Protein AF-A0A258FNE7-F1 (afdb_monomer_lite)

pLDDT: mean 85.59, std 18.03, range [37.03, 98.12]

Organism: NCBI:txid74313

Radius of gyration: 23.8 Å; chains: 1; bounding box: 46×83×54 Å

InterPro domains:
  IPR025433 Domain of unknown function DUF4168 [PF13767] (141-175)

Foldseek 3Di:
DDDDDPPPPDPPPPPPPPDVVVVPCPPDHLLLLVLLLQLVVQLVVLDDPVPDDDDPSSVVSSQVSSVVSVHHPVSSVVLVVCCVPQQLSVLSSQLSPFDDDDPPQPLNVQDLLNLLLLLQLVVQLCVLDDPVPDDHDPVSVVSSCVSSVVSVDHPVNSVSLVVCCVVGSNSVSSSSSSVSVVD

Structure (mmCIF, N/CA/C/O backbone):
data_AF-A0A258FNE7-F1
#
_entry.id   AF-A0A258FNE7-F1
#
loop_
_atom_site.group_PDB
_atom_site.id
_atom_site.type_symbol
_atom_site.label_atom_id
_atom_site.label_alt_id
_atom_site.label_comp_id
_atom_site.label_asym_id
_atom_site.label_entity_id
_atom_site.label_seq_id
_atom_site.pdbx_PDB_ins_code
_atom_site.Cartn_x
_atom_site.Cartn_y
_atom_site.Cartn_z
_atom_site.occupancy
_atom_site.B_iso_or_equiv
_atom_site.auth_seq_id
_atom_site.auth_comp_id
_atom_site.auth_asym_id
_atom_site.auth_atom_id
_atom_site.pdbx_PDB_model_num
ATOM 1 N N . MET A 1 1 ? -4.984 -64.969 22.764 1.00 38.19 1 MET A N 1
ATOM 2 C CA . MET A 1 1 ? -4.263 -64.436 21.585 1.00 38.19 1 MET A CA 1
ATOM 3 C C . MET A 1 1 ? -5.036 -63.209 21.121 1.00 38.19 1 MET A C 1
ATOM 5 O O . MET A 1 1 ? -6.156 -63.364 20.675 1.00 38.19 1 MET A O 1
ATOM 9 N N . ARG A 1 2 ? -4.693 -62.005 21.595 1.00 42.22 2 ARG A N 1
ATOM 10 C CA . ARG A 1 2 ? -3.831 -61.024 20.905 1.00 42.22 2 ARG A CA 1
ATOM 11 C C . ARG A 1 2 ? -4.168 -60.878 19.415 1.00 42.22 2 ARG A C 1
ATOM 13 O O . ARG A 1 2 ? -3.684 -61.679 18.630 1.00 42.22 2 ARG A O 1
ATOM 20 N N . LEU A 1 3 ? -4.884 -59.810 19.062 1.00 38.41 3 LEU A N 1
ATOM 21 C CA . LEU A 1 3 ? -4.406 -58.863 18.053 1.00 38.41 3 LEU A CA 1
ATOM 22 C C . LEU A 1 3 ? -5.075 -57.496 18.264 1.00 38.41 3 LEU A C 1
ATOM 24 O O . LEU A 1 3 ? -6.278 -57.330 18.098 1.00 38.41 3 LEU A O 1
ATOM 28 N N . THR A 1 4 ? -4.259 -56.542 18.691 1.00 41.28 4 THR A N 1
ATOM 29 C CA . THR A 1 4 ? -4.547 -55.112 18.753 1.00 41.28 4 THR A CA 1
ATOM 30 C C . THR A 1 4 ? -4.463 -54.559 17.331 1.00 41.28 4 THR A C 1
ATOM 32 O O . THR A 1 4 ? -3.433 -54.737 16.686 1.00 41.28 4 THR A O 1
ATOM 35 N N . LEU A 1 5 ? -5.499 -53.878 16.841 1.00 42.78 5 LEU A N 1
ATOM 36 C CA . LEU A 1 5 ? -5.406 -53.027 15.651 1.00 42.78 5 LEU A CA 1
ATOM 37 C C . LEU A 1 5 ? -5.597 -51.581 16.101 1.00 42.78 5 LEU A C 1
ATOM 39 O O . LEU A 1 5 ? -6.700 -51.135 16.401 1.00 42.78 5 LEU A O 1
ATOM 43 N N . ILE A 1 6 ? -4.468 -50.883 16.207 1.00 43.88 6 ILE A N 1
ATOM 44 C CA . ILE A 1 6 ? -4.395 -49.437 16.378 1.00 43.88 6 ILE A CA 1
ATOM 45 C C . ILE A 1 6 ? -4.809 -48.840 15.033 1.00 43.88 6 ILE A C 1
ATOM 47 O O . ILE A 1 6 ? -4.044 -48.879 14.071 1.00 43.88 6 ILE A O 1
ATOM 51 N N . ALA A 1 7 ? -6.035 -48.328 14.950 1.00 41.75 7 ALA A N 1
ATOM 52 C CA . ALA A 1 7 ? -6.421 -47.441 13.866 1.00 41.75 7 ALA A CA 1
ATOM 53 C C . ALA A 1 7 ? -5.747 -46.089 14.124 1.00 41.75 7 ALA A C 1
ATOM 55 O O . ALA A 1 7 ? -6.153 -45.331 15.005 1.00 41.75 7 ALA A O 1
ATOM 56 N N . ALA A 1 8 ? -4.669 -45.829 13.388 1.00 38.44 8 ALA A N 1
ATOM 57 C CA . ALA A 1 8 ? -4.071 -44.512 13.281 1.00 38.44 8 ALA A CA 1
ATOM 58 C C . ALA A 1 8 ? -5.117 -43.566 12.676 1.00 38.44 8 ALA A C 1
ATOM 60 O O . ALA A 1 8 ? -5.394 -43.614 11.479 1.00 38.44 8 ALA A O 1
ATOM 61 N N . VAL A 1 9 ? -5.739 -42.738 13.515 1.00 43.88 9 VAL A N 1
ATOM 62 C CA . VAL A 1 9 ? -6.523 -41.599 13.042 1.00 43.88 9 VAL A CA 1
ATOM 63 C C . VAL A 1 9 ? -5.522 -40.588 12.504 1.00 43.88 9 VAL A C 1
ATOM 65 O O . VAL A 1 9 ? -4.723 -40.018 13.245 1.00 43.88 9 VAL A O 1
ATOM 68 N N . SER A 1 10 ? -5.529 -40.457 11.184 1.00 39.66 10 SER A N 1
ATOM 69 C CA . SER A 1 10 ? -4.681 -39.584 10.393 1.00 39.66 10 SER A CA 1
ATOM 70 C C . SER A 1 10 ? -4.663 -38.155 10.932 1.00 39.66 10 SER A C 1
ATOM 72 O O . SER A 1 10 ? -5.646 -37.422 10.841 1.00 39.66 10 SER A O 1
ATOM 74 N N . ALA A 1 11 ? -3.500 -37.732 11.420 1.00 40.66 11 ALA A N 1
ATOM 75 C CA . ALA A 1 11 ? -3.134 -36.329 11.533 1.00 40.66 11 ALA A CA 1
ATOM 76 C C . ALA A 1 11 ? -2.809 -35.795 10.127 1.00 40.66 11 ALA A C 1
ATOM 78 O O . ALA A 1 11 ? -1.653 -35.717 9.730 1.00 40.66 11 ALA A O 1
ATOM 79 N N . ALA A 1 12 ? -3.840 -35.507 9.334 1.00 37.03 12 ALA A N 1
ATOM 80 C CA . ALA A 1 12 ? -3.698 -34.869 8.025 1.00 37.03 12 ALA A CA 1
ATOM 81 C C . ALA A 1 12 ? -4.963 -34.071 7.683 1.00 37.03 12 ALA A C 1
ATOM 83 O O . ALA A 1 12 ? -5.634 -34.314 6.687 1.00 37.03 12 ALA A O 1
ATOM 84 N N . ALA A 1 13 ? -5.317 -33.132 8.555 1.00 39.28 13 ALA A N 1
ATOM 85 C CA . ALA A 1 13 ? -6.292 -32.088 8.258 1.00 39.28 13 ALA A CA 1
ATOM 86 C C . ALA A 1 13 ? -5.850 -30.770 8.907 1.00 39.28 13 ALA A C 1
ATOM 88 O O . ALA A 1 13 ? -6.616 -30.090 9.574 1.00 39.28 13 ALA A O 1
ATOM 89 N N . VAL A 1 14 ? -4.578 -30.420 8.720 1.00 38.06 14 VAL A N 1
ATOM 90 C CA . VAL A 1 14 ? -4.168 -29.015 8.678 1.00 38.06 14 VAL A CA 1
ATOM 91 C C . VAL A 1 14 ? -3.766 -28.761 7.233 1.00 38.06 14 VAL A C 1
ATOM 93 O O . VAL A 1 14 ? -2.599 -28.594 6.898 1.00 38.06 14 VAL A O 1
ATOM 96 N N . LEU A 1 15 ? -4.760 -28.793 6.341 1.00 39.81 15 LEU A N 1
ATOM 97 C CA . LEU A 1 15 ? -4.702 -27.891 5.204 1.00 39.81 15 LEU A CA 1
ATOM 98 C C . LEU A 1 15 ? -4.793 -26.513 5.841 1.00 39.81 15 LEU A C 1
ATOM 100 O O . LEU A 1 15 ? -5.874 -26.048 6.200 1.00 39.81 15 LEU A O 1
ATOM 104 N N . ALA A 1 16 ? -3.620 -25.928 6.081 1.00 43.22 16 ALA A N 1
ATOM 105 C CA . ALA A 1 16 ? -3.491 -24.496 6.178 1.00 43.22 16 ALA A CA 1
ATOM 106 C C . ALA A 1 16 ? -4.365 -23.927 5.062 1.00 43.22 16 ALA A C 1
ATOM 108 O O . ALA A 1 16 ? -4.172 -24.261 3.889 1.00 43.22 16 ALA A O 1
ATOM 109 N N . ALA A 1 17 ? -5.366 -23.134 5.432 1.00 42.72 17 ALA A N 1
ATOM 110 C CA . ALA A 1 17 ? -5.874 -22.149 4.509 1.00 42.72 17 ALA A CA 1
ATOM 111 C C . ALA A 1 17 ? -4.635 -21.352 4.094 1.00 42.72 17 ALA A C 1
ATOM 113 O O . ALA A 1 17 ? -4.128 -20.545 4.870 1.00 42.72 17 ALA A O 1
ATOM 114 N N . ALA A 1 18 ? -4.072 -21.669 2.925 1.00 42.00 18 ALA A N 1
ATOM 115 C CA . ALA A 1 18 ? -3.193 -20.735 2.257 1.00 42.00 18 ALA A CA 1
ATOM 116 C C . ALA A 1 18 ? -3.983 -19.421 2.248 1.00 42.00 18 ALA A C 1
ATOM 118 O O . ALA A 1 18 ? -5.157 -19.448 1.852 1.00 42.00 18 ALA A O 1
ATOM 119 N N . PRO A 1 19 ? -3.436 -18.327 2.804 1.00 45.16 19 PRO A N 1
ATOM 120 C CA . PRO A 1 19 ? -4.199 -17.099 2.933 1.00 45.16 19 PRO A CA 1
ATOM 121 C C . PRO A 1 19 ? -4.692 -16.717 1.539 1.00 45.16 19 PRO A C 1
ATOM 123 O O . PRO A 1 19 ? -3.979 -16.932 0.557 1.00 45.16 19 PRO A O 1
ATOM 126 N N . ALA A 1 20 ? -5.910 -16.184 1.437 1.00 47.09 20 ALA A N 1
ATOM 127 C CA . ALA A 1 20 ? -6.500 -15.748 0.171 1.00 47.09 20 ALA A CA 1
ATOM 128 C C . ALA A 1 20 ? -5.531 -14.873 -0.659 1.00 47.09 20 ALA A C 1
ATOM 130 O O . ALA A 1 20 ? -5.544 -14.945 -1.883 1.00 47.09 20 ALA A O 1
ATOM 131 N N . PHE A 1 21 ? -4.596 -14.179 -0.001 1.00 37.06 21 PHE A N 1
ATOM 132 C CA . PHE A 1 21 ? -3.428 -13.516 -0.589 1.00 37.06 21 PHE A CA 1
ATOM 133 C C . PHE A 1 21 ? -2.604 -14.358 -1.581 1.00 37.06 21 PHE A C 1
ATOM 135 O O . PHE A 1 21 ? -2.203 -13.845 -2.621 1.00 37.06 21 PHE A O 1
ATOM 142 N N . ALA A 1 22 ? -2.368 -15.646 -1.317 1.00 43.56 22 ALA A N 1
ATOM 143 C CA . ALA A 1 22 ? -1.560 -16.505 -2.189 1.00 43.56 22 ALA A CA 1
ATOM 144 C C . ALA A 1 22 ? -2.278 -16.863 -3.504 1.00 43.56 22 ALA A C 1
ATOM 146 O O . ALA A 1 22 ? -1.630 -17.066 -4.527 1.00 43.56 22 ALA A O 1
ATOM 147 N N . ALA A 1 23 ? -3.614 -16.920 -3.493 1.00 42.31 23 ALA A N 1
ATOM 148 C CA . ALA A 1 23 ? -4.421 -17.205 -4.681 1.00 42.31 23 ALA A CA 1
ATOM 149 C C . ALA A 1 23 ? -4.679 -15.953 -5.545 1.00 42.31 23 ALA A C 1
ATOM 151 O O . ALA A 1 23 ? -5.044 -16.083 -6.711 1.00 42.31 23 ALA A O 1
ATOM 152 N N . ILE A 1 24 ? -4.452 -14.754 -4.994 1.00 46.34 24 ILE A N 1
ATOM 153 C CA . ILE A 1 24 ? -4.582 -13.450 -5.673 1.00 46.34 24 ILE A CA 1
ATOM 154 C C . ILE A 1 24 ? -3.223 -13.001 -6.261 1.00 46.34 24 ILE A C 1
ATOM 156 O O . ILE A 1 24 ? -3.051 -11.843 -6.642 1.00 46.34 24 ILE A O 1
ATOM 160 N N . GLN A 1 25 ? -2.249 -13.915 -6.395 1.00 47.66 25 GLN A N 1
ATOM 161 C CA . GLN A 1 25 ? -1.053 -13.733 -7.231 1.00 47.66 25 GLN A CA 1
ATOM 162 C C . GLN A 1 25 ? -1.489 -13.692 -8.709 1.00 47.66 25 GLN A C 1
ATOM 164 O O . GLN A 1 25 ? -1.480 -14.660 -9.464 1.00 47.66 25 GLN A O 1
ATOM 169 N N . THR A 1 26 ? -2.012 -12.519 -9.028 1.00 58.66 26 THR A N 1
ATOM 170 C CA . THR A 1 26 ? -2.708 -12.025 -10.205 1.00 58.66 26 THR A CA 1
ATOM 171 C C . THR A 1 26 ? -1.691 -11.752 -11.289 1.00 58.66 26 THR A C 1
ATOM 173 O O . THR A 1 26 ? -0.874 -10.877 -11.066 1.00 58.66 26 THR A O 1
ATOM 176 N N . THR A 1 27 ? -1.762 -12.456 -12.425 1.00 71.56 27 THR A N 1
ATOM 177 C CA . THR A 1 27 ? -1.141 -12.182 -13.750 1.00 71.56 27 THR A CA 1
ATOM 178 C C . THR A 1 27 ? 0.376 -11.892 -13.817 1.00 71.56 27 THR A C 1
ATOM 180 O O . THR A 1 27 ? 1.048 -12.438 -14.687 1.00 71.56 27 THR A O 1
ATOM 183 N N . TYR A 1 28 ? 0.924 -11.081 -12.917 1.00 83.69 28 TYR A N 1
ATOM 184 C CA . TYR A 1 28 ? 2.320 -10.725 -12.722 1.00 83.69 28 TYR A CA 1
ATOM 185 C C . TYR A 1 28 ? 2.817 -11.180 -11.343 1.00 83.69 28 TYR A C 1
ATOM 187 O O . TYR A 1 28 ? 2.178 -10.963 -10.306 1.00 83.69 28 TYR A O 1
ATOM 195 N N . THR A 1 29 ? 3.989 -11.803 -11.350 1.00 87.94 29 THR A N 1
ATOM 196 C CA . THR A 1 29 ? 4.727 -12.210 -10.149 1.00 87.94 29 THR A CA 1
ATOM 19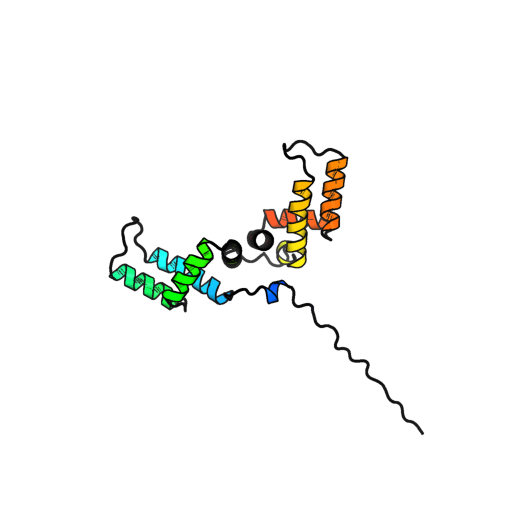7 C C . THR A 1 29 ? 5.422 -11.016 -9.493 1.00 87.94 29 THR A C 1
ATOM 199 O O . THR A 1 29 ? 5.730 -10.033 -10.167 1.00 87.94 29 THR A O 1
ATOM 202 N N . ASP A 1 30 ? 5.731 -11.111 -8.197 1.00 86.31 30 ASP A N 1
ATOM 203 C CA . ASP A 1 30 ? 6.477 -10.057 -7.490 1.00 86.31 30 ASP A CA 1
ATOM 204 C C . ASP A 1 30 ? 7.856 -9.813 -8.129 1.00 86.31 30 ASP A C 1
ATOM 206 O O . ASP A 1 30 ? 8.226 -8.667 -8.354 1.00 86.31 30 ASP A O 1
ATOM 210 N N . ALA A 1 31 ? 8.540 -10.869 -8.583 1.00 88.69 31 ALA A N 1
ATOM 211 C CA . ALA A 1 31 ? 9.802 -10.749 -9.319 1.00 88.69 31 ALA A CA 1
ATOM 212 C C . ALA A 1 31 ? 9.667 -9.944 -10.629 1.00 88.69 31 ALA A C 1
ATOM 214 O O . ALA A 1 31 ? 10.552 -9.166 -10.975 1.00 88.69 31 ALA A O 1
ATOM 215 N N . GLN A 1 32 ? 8.555 -10.092 -11.361 1.00 90.56 32 GLN A N 1
ATOM 216 C CA . GLN A 1 32 ? 8.295 -9.282 -12.560 1.00 90.56 32 GLN A CA 1
ATOM 217 C C . GLN A 1 32 ? 8.020 -7.817 -12.210 1.00 90.56 32 GLN A C 1
ATOM 219 O O . GLN A 1 32 ? 8.425 -6.925 -12.952 1.00 90.56 32 GLN A O 1
ATOM 224 N N . LEU A 1 33 ? 7.344 -7.558 -11.089 1.00 92.56 33 LEU A N 1
ATOM 225 C CA . LEU A 1 33 ? 7.079 -6.202 -10.612 1.00 92.56 33 LEU A CA 1
ATOM 226 C C . LEU A 1 33 ? 8.354 -5.516 -10.100 1.00 92.56 33 LEU A C 1
ATOM 228 O O . LEU A 1 33 ? 8.549 -4.335 -10.373 1.00 92.56 33 LEU A O 1
ATOM 232 N N . GLU A 1 34 ? 9.247 -6.250 -9.435 1.00 92.56 34 GLU A N 1
ATOM 233 C CA . GLU A 1 34 ? 10.577 -5.775 -9.033 1.00 92.56 34 GLU A CA 1
ATOM 234 C C . GLU A 1 34 ? 11.449 -5.451 -10.251 1.00 92.56 34 GLU A C 1
ATOM 236 O O . GLU A 1 34 ? 12.011 -4.357 -10.336 1.00 92.56 34 GLU A O 1
ATOM 241 N N . ALA A 1 35 ? 11.505 -6.359 -11.234 1.00 93.31 35 ALA A N 1
ATOM 242 C CA . ALA A 1 35 ? 12.204 -6.126 -12.497 1.00 93.31 35 ALA A CA 1
ATOM 243 C C . ALA A 1 35 ? 11.665 -4.876 -13.208 1.00 93.31 35 ALA A C 1
ATOM 245 O O . ALA A 1 35 ? 12.429 -4.017 -13.645 1.00 93.31 35 ALA A O 1
ATOM 246 N N . PHE A 1 36 ? 10.340 -4.721 -13.246 1.00 94.75 36 PHE A N 1
ATOM 247 C CA . PHE A 1 36 ? 9.688 -3.552 -13.823 1.00 94.75 36 PHE A CA 1
ATOM 248 C C . PHE A 1 36 ? 10.025 -2.256 -13.074 1.00 94.75 36 PHE A C 1
ATOM 250 O O . PHE A 1 36 ? 10.334 -1.243 -13.706 1.00 94.75 36 PHE A O 1
ATOM 257 N N . ALA A 1 37 ? 10.000 -2.274 -11.740 1.00 92.31 37 ALA A N 1
ATOM 258 C CA . ALA A 1 37 ? 10.361 -1.122 -10.919 1.00 92.31 37 ALA A CA 1
ATOM 259 C C . ALA A 1 37 ? 11.823 -0.704 -11.144 1.00 92.31 37 ALA A C 1
ATOM 261 O O . ALA A 1 37 ? 12.087 0.482 -11.357 1.00 92.31 37 ALA A O 1
ATOM 262 N N . SER A 1 38 ? 12.748 -1.669 -11.184 1.00 92.62 38 SER A N 1
ATOM 263 C CA . SER A 1 38 ? 14.159 -1.422 -11.504 1.00 92.62 38 SER A CA 1
ATOM 264 C C . SER A 1 38 ? 14.313 -0.824 -12.903 1.00 92.62 38 SER A C 1
ATOM 266 O O . SER A 1 38 ? 14.924 0.233 -13.062 1.00 92.62 38 SER A O 1
ATOM 268 N N . ALA A 1 39 ? 13.679 -1.435 -13.909 1.00 94.62 39 ALA A N 1
ATOM 269 C CA . ALA A 1 39 ? 13.705 -0.945 -15.282 1.00 94.62 39 ALA A CA 1
ATOM 270 C C . ALA A 1 39 ? 13.188 0.494 -15.389 1.00 94.62 39 ALA A C 1
ATOM 272 O O . ALA A 1 39 ? 13.764 1.294 -16.116 1.00 94.62 39 ALA A O 1
ATOM 273 N N . MET A 1 40 ? 12.139 0.874 -14.649 1.00 92.44 40 MET A N 1
ATOM 274 C CA . MET A 1 40 ? 11.643 2.254 -14.661 1.00 92.44 40 MET A CA 1
ATOM 275 C C . MET A 1 40 ? 12.683 3.269 -14.173 1.00 92.44 40 MET A C 1
ATOM 277 O O . MET A 1 40 ? 12.715 4.388 -14.691 1.00 92.44 40 MET A O 1
ATOM 281 N N . VAL A 1 41 ? 13.509 2.917 -13.185 1.00 92.56 41 VAL A N 1
ATOM 282 C CA . VAL A 1 41 ? 14.584 3.790 -12.693 1.00 92.56 41 VAL A CA 1
ATOM 283 C C . VAL A 1 41 ? 15.656 3.952 -13.766 1.00 92.56 41 VAL A C 1
ATOM 285 O O . VAL A 1 41 ? 15.998 5.082 -14.124 1.00 92.56 41 VAL A O 1
ATOM 288 N N 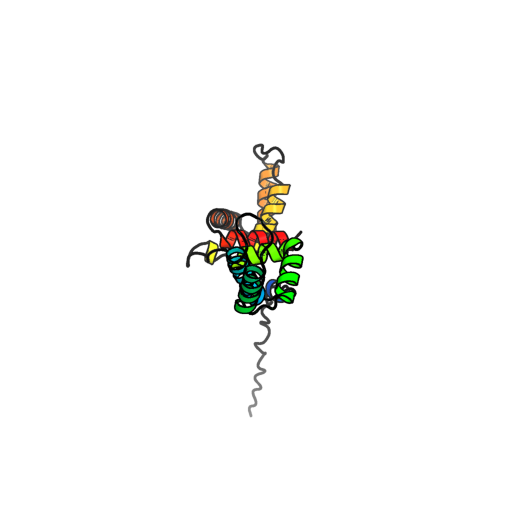. ASP A 1 42 ? 16.117 2.844 -14.339 1.00 93.44 42 ASP A N 1
ATOM 289 C CA . ASP A 1 42 ? 17.205 2.842 -15.317 1.00 93.44 42 ASP A CA 1
ATOM 290 C C . ASP A 1 42 ? 16.785 3.474 -16.654 1.00 93.44 42 ASP A C 1
ATOM 292 O O . ASP A 1 42 ? 17.516 4.278 -17.234 1.00 93.44 42 ASP A O 1
ATOM 296 N N . VAL A 1 43 ? 15.558 3.210 -17.110 1.00 92.81 43 VAL A N 1
ATOM 297 C CA . VAL A 1 43 ? 14.967 3.850 -18.295 1.00 92.81 43 VAL A CA 1
ATOM 298 C C . VAL A 1 43 ? 14.838 5.359 -18.095 1.00 92.81 43 VAL A C 1
ATOM 300 O O . VAL A 1 43 ? 15.138 6.120 -19.013 1.00 92.81 43 VAL A O 1
ATOM 303 N N . ARG A 1 44 ? 14.431 5.824 -16.904 1.00 91.06 44 ARG A N 1
ATOM 304 C CA . ARG A 1 44 ? 14.384 7.265 -16.593 1.00 91.06 44 ARG A CA 1
ATOM 305 C C . ARG A 1 44 ? 15.773 7.891 -16.552 1.00 91.06 44 ARG A C 1
ATOM 307 O O . ARG A 1 44 ? 15.910 9.035 -16.967 1.00 91.06 44 ARG A O 1
ATOM 314 N N . ALA A 1 45 ? 16.782 7.162 -16.081 1.00 91.50 45 ALA A N 1
ATOM 315 C CA . ALA A 1 45 ? 18.166 7.627 -16.091 1.00 91.50 45 ALA A CA 1
ATOM 316 C C . ALA A 1 45 ? 18.742 7.723 -17.517 1.00 91.50 45 ALA A C 1
ATOM 318 O O . ALA A 1 45 ? 19.560 8.601 -17.787 1.00 91.50 45 ALA A O 1
ATOM 319 N N . ALA A 1 46 ? 18.299 6.853 -18.431 1.00 90.56 46 ALA A N 1
ATOM 320 C CA . ALA A 1 46 ? 18.675 6.875 -19.847 1.00 90.56 46 ALA A CA 1
ATOM 321 C C . ALA A 1 46 ? 17.873 7.891 -20.688 1.00 90.56 46 ALA A C 1
ATOM 323 O O . ALA A 1 46 ? 18.303 8.274 -21.780 1.00 90.56 46 ALA A O 1
ATOM 324 N N . ALA A 1 47 ? 16.708 8.323 -20.201 1.00 89.19 47 ALA A N 1
ATOM 325 C CA . ALA A 1 47 ? 15.850 9.280 -20.882 1.00 89.19 47 ALA A CA 1
ATOM 326 C C . ALA A 1 47 ? 16.403 10.722 -20.803 1.00 89.19 47 ALA A C 1
ATOM 328 O O . ALA A 1 47 ? 17.066 11.098 -19.834 1.00 89.19 47 ALA A O 1
ATOM 329 N N . PRO A 1 48 ? 16.111 11.573 -21.801 1.00 88.25 48 PRO A N 1
ATOM 330 C CA . PRO A 1 48 ? 16.456 12.990 -21.749 1.00 88.25 48 PRO A CA 1
ATOM 331 C C . PRO A 1 48 ? 15.744 13.710 -20.591 1.00 88.25 48 PRO A C 1
ATOM 333 O O . PRO A 1 48 ? 14.532 13.602 -20.405 1.00 88.25 48 PRO A O 1
ATOM 336 N N . THR A 1 49 ? 16.498 14.499 -19.824 1.00 87.38 49 THR A N 1
ATOM 337 C CA . THR A 1 49 ? 15.994 15.213 -18.635 1.00 87.38 49 THR A CA 1
ATOM 338 C C . THR A 1 49 ? 15.273 16.522 -18.957 1.00 87.38 49 THR A C 1
ATOM 340 O O . THR A 1 49 ? 14.622 17.099 -18.092 1.00 87.38 49 THR A O 1
ATOM 343 N N . ASP A 1 50 ? 15.419 17.022 -20.183 1.00 88.50 50 ASP A N 1
ATOM 344 C CA . ASP A 1 50 ? 14.816 18.267 -20.672 1.00 88.50 50 ASP A CA 1
ATOM 345 C C . ASP A 1 50 ? 13.418 18.060 -21.287 1.00 88.50 50 ASP A C 1
ATOM 347 O O . ASP A 1 50 ? 12.807 19.010 -21.775 1.00 88.50 50 ASP A O 1
ATOM 351 N N . GLY A 1 51 ? 12.905 16.824 -21.256 1.00 82.00 51 GLY A N 1
ATOM 352 C CA . GLY A 1 51 ? 11.607 16.460 -21.824 1.00 82.00 51 GLY A CA 1
ATOM 353 C C . GLY A 1 51 ? 11.586 16.396 -23.354 1.00 82.00 51 GLY A C 1
ATOM 354 O O . GLY A 1 51 ? 10.507 16.281 -23.938 1.00 82.00 51 GLY A O 1
ATOM 355 N N . SER A 1 52 ? 12.747 16.475 -24.013 1.00 90.62 52 SER A N 1
ATOM 356 C CA . SER A 1 52 ? 12.860 16.244 -25.453 1.00 90.62 52 SER A CA 1
ATOM 357 C C . SER A 1 52 ? 12.599 14.774 -25.814 1.00 90.62 52 SER A C 1
ATOM 359 O O . SER A 1 52 ? 12.573 13.888 -24.960 1.00 90.62 52 SER A O 1
ATOM 361 N N . ALA A 1 53 ? 12.362 14.496 -27.097 1.00 89.38 53 ALA A N 1
ATOM 362 C CA . ALA A 1 53 ? 12.238 13.117 -27.560 1.00 89.38 53 ALA A CA 1
ATOM 363 C C . ALA A 1 53 ? 13.607 12.405 -27.474 1.00 89.38 53 ALA A C 1
ATOM 365 O O . ALA A 1 53 ? 14.600 12.990 -27.917 1.00 89.38 53 ALA A O 1
ATOM 366 N N . PRO A 1 54 ? 13.676 11.152 -26.980 1.00 90.38 54 PRO A N 1
ATOM 367 C CA . PRO A 1 54 ? 14.930 10.410 -26.914 1.00 90.38 54 PRO A CA 1
ATOM 368 C C . PRO A 1 54 ? 15.556 10.243 -28.302 1.00 90.38 54 PRO A C 1
ATOM 370 O O . PRO A 1 54 ? 14.881 9.823 -29.249 1.00 90.38 54 PRO A O 1
ATOM 373 N N . ASN A 1 55 ? 16.848 10.543 -28.426 1.00 92.19 55 ASN A N 1
ATOM 374 C CA . ASN A 1 55 ? 17.610 10.280 -29.647 1.00 92.19 55 ASN A CA 1
ATOM 375 C C . ASN A 1 55 ? 17.918 8.773 -29.807 1.00 92.19 55 ASN A C 1
ATOM 377 O O . ASN A 1 55 ? 17.628 7.978 -28.919 1.00 92.19 55 ASN A O 1
ATOM 381 N N . ALA A 1 56 ? 18.515 8.359 -30.929 1.00 92.88 56 ALA A N 1
ATOM 382 C CA . ALA A 1 56 ? 18.762 6.938 -31.211 1.00 92.88 56 ALA A CA 1
ATOM 383 C C . ALA A 1 56 ? 19.660 6.238 -30.169 1.00 92.88 56 ALA A C 1
ATOM 385 O O . ALA A 1 56 ? 19.423 5.080 -29.835 1.00 92.88 56 ALA A O 1
ATOM 386 N N . GLU A 1 57 ? 20.664 6.935 -29.636 1.00 92.75 57 GLU A N 1
ATOM 387 C CA . GLU A 1 57 ? 21.550 6.398 -28.597 1.00 92.75 57 GLU A CA 1
ATOM 388 C C . GLU A 1 57 ? 20.797 6.224 -27.274 1.00 92.75 57 GLU A C 1
ATOM 390 O O . GLU A 1 57 ? 20.888 5.178 -26.637 1.00 92.75 57 GLU A O 1
ATOM 395 N N . GLN A 1 58 ? 19.969 7.203 -26.907 1.00 93.06 58 GLN A N 1
ATOM 396 C CA . GLN A 1 58 ? 19.108 7.131 -25.726 1.00 93.06 58 GLN A CA 1
ATOM 397 C C . GLN A 1 58 ? 18.045 6.039 -25.862 1.00 93.06 58 GLN A C 1
ATOM 399 O O . GLN A 1 58 ? 17.814 5.300 -24.915 1.00 93.06 58 GLN A O 1
ATOM 404 N N . GLN A 1 59 ? 17.436 5.873 -27.040 1.00 90.94 59 GLN A N 1
ATOM 405 C CA . GLN A 1 59 ? 16.491 4.782 -27.300 1.00 90.94 59 GLN A CA 1
ATOM 406 C C . GLN A 1 59 ? 17.160 3.411 -27.126 1.00 90.94 59 GLN A C 1
ATOM 408 O O . GLN A 1 59 ? 16.589 2.532 -26.482 1.00 90.94 59 GLN A O 1
ATOM 413 N N . ALA A 1 60 ? 18.384 3.240 -27.637 1.00 92.88 60 ALA A N 1
ATOM 414 C CA . ALA A 1 60 ? 19.159 2.015 -27.447 1.00 92.88 60 ALA A CA 1
ATOM 415 C C . ALA A 1 60 ? 19.531 1.786 -25.971 1.00 92.88 60 ALA A C 1
ATOM 417 O O . ALA A 1 60 ? 19.451 0.657 -25.484 1.00 92.88 60 ALA A O 1
ATOM 418 N N . ALA A 1 61 ? 19.883 2.847 -25.240 1.00 92.88 61 ALA A N 1
ATOM 419 C CA . ALA A 1 61 ? 20.178 2.777 -23.812 1.00 92.88 61 ALA A CA 1
ATOM 420 C C . ALA A 1 61 ? 18.933 2.414 -22.984 1.00 92.88 61 ALA A C 1
ATOM 422 O O . ALA A 1 61 ? 19.013 1.553 -22.114 1.00 92.88 61 ALA A O 1
ATOM 423 N N . MET A 1 62 ? 17.774 3.004 -23.291 1.00 92.56 62 MET A N 1
ATOM 424 C CA . MET A 1 62 ? 16.497 2.677 -22.648 1.00 92.56 62 MET A CA 1
ATOM 425 C C . MET A 1 62 ? 16.100 1.217 -22.905 1.00 92.56 62 MET A C 1
ATOM 427 O O . MET A 1 62 ? 15.712 0.526 -21.970 1.00 92.56 62 MET A O 1
ATOM 431 N N . ALA A 1 63 ? 16.238 0.718 -24.139 1.00 91.88 63 ALA A N 1
ATOM 432 C CA . ALA A 1 63 ? 15.988 -0.693 -24.446 1.00 91.88 63 ALA A CA 1
ATOM 433 C C . ALA A 1 63 ? 16.946 -1.625 -23.680 1.00 91.88 63 ALA A C 1
ATOM 435 O O . ALA A 1 63 ? 16.501 -2.591 -23.066 1.00 91.88 63 ALA A O 1
ATOM 436 N N . SER A 1 64 ? 18.238 -1.283 -23.633 1.00 93.12 64 SER A N 1
ATOM 437 C CA . SER A 1 64 ? 19.244 -2.051 -22.884 1.00 93.12 64 SER A CA 1
ATOM 438 C C . SER A 1 64 ? 18.958 -2.071 -21.378 1.00 93.12 64 SER A C 1
ATOM 440 O O . SER A 1 64 ? 19.179 -3.087 -20.728 1.00 93.12 64 SER A O 1
ATOM 442 N N . ALA A 1 65 ? 18.451 -0.969 -20.817 1.00 94.06 65 ALA A N 1
ATOM 443 C CA . ALA A 1 65 ? 18.046 -0.886 -19.415 1.00 94.06 65 ALA A CA 1
ATOM 444 C C . ALA A 1 65 ? 16.875 -1.830 -19.098 1.00 94.06 65 ALA A C 1
ATOM 446 O O . ALA A 1 65 ? 16.897 -2.530 -18.087 1.00 94.06 65 ALA A O 1
ATOM 447 N N . VAL A 1 66 ? 15.879 -1.895 -19.988 1.00 93.81 66 VAL A N 1
ATOM 448 C CA . VAL A 1 66 ? 14.771 -2.851 -19.857 1.00 93.81 66 VAL A CA 1
ATOM 449 C C . VAL A 1 66 ? 15.291 -4.287 -19.919 1.00 93.81 66 VAL A C 1
ATOM 451 O O . VAL A 1 66 ? 15.010 -5.072 -19.016 1.00 93.81 66 VAL A O 1
ATOM 454 N N . GLU A 1 67 ? 16.114 -4.619 -20.912 1.00 93.81 67 GLU A N 1
ATOM 455 C CA . GLU A 1 67 ? 16.677 -5.968 -21.063 1.00 93.81 67 GLU A CA 1
ATOM 456 C C . GLU A 1 67 ? 17.559 -6.378 -19.872 1.00 93.81 67 GLU A C 1
ATOM 458 O O . GLU A 1 67 ? 17.502 -7.524 -19.424 1.00 93.81 67 GLU A O 1
ATOM 463 N N . ALA A 1 68 ? 18.323 -5.441 -19.301 1.00 93.56 68 ALA A N 1
ATOM 464 C CA . ALA A 1 68 ? 19.153 -5.677 -18.119 1.00 93.56 68 ALA A CA 1
ATOM 465 C C . ALA A 1 68 ? 18.336 -6.042 -16.868 1.00 93.56 68 ALA A C 1
ATOM 467 O O . ALA A 1 68 ? 18.837 -6.764 -16.006 1.00 93.56 68 ALA A O 1
ATOM 468 N N . SER A 1 69 ? 17.078 -5.597 -16.785 1.00 91.75 69 SER A N 1
ATOM 469 C CA . SER A 1 69 ? 16.152 -5.983 -15.711 1.00 91.75 69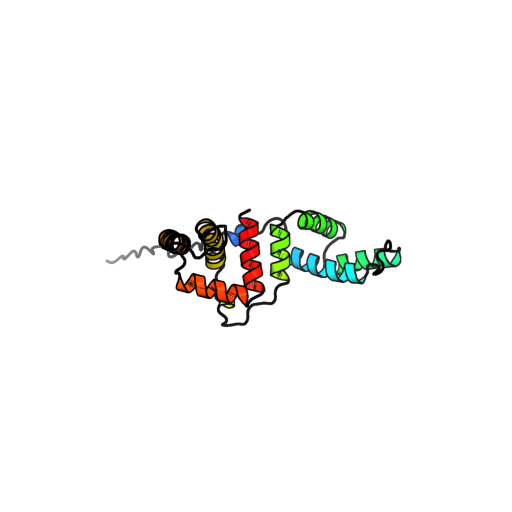 SER A CA 1
ATOM 470 C C . SER A 1 69 ? 15.572 -7.396 -15.875 1.00 91.75 69 SER A C 1
ATOM 472 O O . SER A 1 69 ? 14.901 -7.894 -14.974 1.00 91.75 69 SER A O 1
ATOM 474 N N . GLY A 1 70 ? 15.823 -8.057 -17.011 1.00 90.75 70 GLY A N 1
ATOM 475 C CA . GLY A 1 70 ? 15.257 -9.367 -17.337 1.00 90.75 70 GLY A CA 1
ATOM 476 C C . GLY A 1 70 ? 13.865 -9.312 -17.974 1.00 90.75 70 GLY A C 1
ATOM 477 O O . GLY A 1 70 ? 13.228 -10.355 -18.107 1.00 90.75 70 GLY A O 1
ATOM 478 N N . LEU A 1 71 ? 13.402 -8.125 -18.375 1.00 92.81 71 LEU A N 1
ATOM 479 C CA . LEU A 1 71 ? 12.174 -7.924 -19.143 1.00 92.81 71 LEU A CA 1
ATOM 480 C C . LEU A 1 71 ? 12.497 -7.659 -20.613 1.00 92.81 71 LEU A C 1
ATOM 482 O O . LEU A 1 71 ? 13.505 -7.040 -20.946 1.00 92.81 71 LEU A O 1
ATOM 486 N N . THR A 1 72 ? 11.608 -8.062 -21.511 1.00 91.31 72 THR A N 1
ATOM 487 C CA . THR A 1 72 ? 11.614 -7.559 -22.890 1.00 91.31 72 THR A CA 1
ATOM 488 C C . THR A 1 72 ? 10.974 -6.163 -22.965 1.00 91.31 72 THR A C 1
ATOM 490 O O . THR A 1 72 ? 10.130 -5.824 -22.126 1.00 91.31 72 THR A O 1
ATOM 493 N N . PRO A 1 73 ? 11.297 -5.341 -23.985 1.00 88.94 73 PRO A N 1
ATOM 494 C CA . PRO A 1 73 ? 10.613 -4.065 -24.216 1.00 88.94 73 PRO A CA 1
ATOM 495 C C . PRO A 1 73 ? 9.086 -4.194 -24.321 1.00 88.94 73 PRO A C 1
ATOM 497 O O . PRO A 1 73 ? 8.360 -3.337 -23.818 1.00 88.94 73 PRO A O 1
ATOM 500 N N . ASP A 1 74 ? 8.593 -5.277 -24.927 1.00 90.38 74 ASP A N 1
ATOM 501 C CA . ASP A 1 74 ? 7.157 -5.542 -25.050 1.00 90.38 74 ASP A CA 1
ATOM 502 C C . ASP A 1 74 ? 6.513 -5.843 -23.688 1.00 90.38 74 ASP A C 1
ATOM 504 O O . ASP A 1 74 ? 5.465 -5.275 -23.370 1.00 90.38 74 ASP A O 1
ATOM 508 N N . GLU A 1 75 ? 7.149 -6.669 -22.849 1.00 89.69 75 GLU A N 1
ATOM 509 C CA . GLU A 1 75 ? 6.680 -6.940 -21.482 1.00 89.69 75 GLU A CA 1
ATOM 510 C C . GLU A 1 75 ? 6.685 -5.671 -20.630 1.00 89.69 75 GLU A C 1
ATOM 512 O O . GLU A 1 75 ? 5.692 -5.369 -19.970 1.00 89.69 75 GLU A O 1
ATOM 517 N N . PHE A 1 76 ? 7.762 -4.885 -20.688 1.00 92.88 76 PHE A N 1
ATOM 518 C CA . PHE A 1 76 ? 7.849 -3.615 -19.973 1.00 92.88 76 PHE A CA 1
ATOM 519 C C . PHE A 1 76 ? 6.732 -2.649 -20.386 1.00 92.88 76 PHE A C 1
ATOM 521 O O . PHE A 1 76 ? 6.058 -2.084 -19.525 1.00 92.88 76 PHE A O 1
ATOM 528 N N . ASN A 1 77 ? 6.480 -2.489 -21.688 1.00 90.69 77 ASN A N 1
ATOM 529 C CA . ASN A 1 77 ? 5.420 -1.611 -22.191 1.00 90.69 77 ASN A CA 1
ATOM 530 C C . ASN A 1 77 ? 4.015 -2.108 -21.805 1.00 90.69 77 ASN A C 1
ATOM 532 O O . ASN A 1 77 ? 3.139 -1.303 -21.462 1.00 90.69 77 ASN A O 1
ATOM 536 N N . ALA A 1 78 ? 3.792 -3.425 -21.827 1.00 90.50 78 ALA A N 1
ATOM 537 C CA . ALA A 1 78 ? 2.537 -4.035 -21.395 1.00 90.50 78 ALA A CA 1
ATOM 538 C C . ALA A 1 78 ? 2.291 -3.831 -19.890 1.00 90.50 78 ALA A C 1
ATOM 540 O O . ALA A 1 78 ? 1.194 -3.412 -19.499 1.00 90.50 78 ALA A O 1
ATOM 541 N N . LEU A 1 79 ? 3.310 -4.049 -19.049 1.00 91.38 79 LEU A N 1
ATOM 542 C CA . LEU A 1 79 ? 3.234 -3.760 -17.615 1.00 91.38 79 LEU A CA 1
ATOM 543 C C . LEU A 1 79 ? 3.010 -2.269 -17.371 1.00 91.38 79 LEU A C 1
ATOM 545 O O . LEU A 1 79 ? 2.106 -1.928 -16.618 1.00 91.38 79 LEU A O 1
ATOM 549 N N . ALA A 1 80 ? 3.749 -1.379 -18.040 1.00 91.56 80 ALA A N 1
ATOM 550 C CA . ALA A 1 80 ? 3.591 0.068 -17.887 1.00 91.56 80 ALA A CA 1
ATOM 551 C C . ALA A 1 80 ? 2.157 0.526 -18.185 1.00 91.56 80 ALA A C 1
ATOM 553 O O . ALA A 1 80 ? 1.574 1.299 -17.423 1.00 91.56 80 ALA A O 1
ATOM 554 N N . THR A 1 81 ? 1.563 -0.003 -19.258 1.00 91.75 81 THR A N 1
ATOM 555 C CA . THR A 1 81 ? 0.166 0.271 -19.616 1.00 91.75 81 THR A CA 1
ATOM 556 C C . THR A 1 81 ? -0.783 -0.255 -18.544 1.00 91.75 81 THR A C 1
ATOM 558 O O . THR A 1 81 ? -1.636 0.491 -18.068 1.00 91.75 81 THR A O 1
ATOM 561 N N . THR A 1 82 ? -0.608 -1.506 -18.110 1.00 91.25 82 THR A N 1
ATOM 562 C CA . THR A 1 82 ? -1.496 -2.129 -17.117 1.00 91.25 82 THR A CA 1
ATOM 563 C C . THR A 1 82 ? -1.420 -1.404 -15.772 1.00 91.25 82 THR A C 1
ATOM 565 O O . THR A 1 82 ? -2.445 -1.001 -15.224 1.00 91.25 82 THR A O 1
ATOM 568 N N . VAL A 1 83 ? -0.205 -1.158 -15.276 1.00 92.56 83 VAL A N 1
ATOM 569 C CA . VAL A 1 83 ? 0.064 -0.423 -14.034 1.00 92.56 83 VAL A CA 1
ATOM 570 C C . VAL A 1 83 ? -0.546 0.973 -14.087 1.00 92.56 83 VAL A C 1
ATOM 572 O O . VAL A 1 83 ? -1.047 1.440 -13.075 1.00 92.56 83 VAL A O 1
ATOM 575 N N . SER A 1 84 ? -0.575 1.650 -15.240 1.00 91.69 84 SER A N 1
ATOM 576 C CA . SER A 1 84 ? -1.157 2.999 -15.330 1.00 91.69 84 SER A CA 1
ATOM 577 C C . SER A 1 84 ? -2.661 3.058 -15.019 1.00 91.69 84 SER A C 1
ATOM 579 O O . SER A 1 84 ? -3.159 4.109 -14.618 1.00 91.69 84 SER A O 1
ATOM 581 N N . THR A 1 85 ? -3.375 1.936 -15.149 1.00 91.62 85 THR A N 1
ATOM 582 C CA . THR A 1 85 ? -4.831 1.851 -14.951 1.00 91.62 85 THR A CA 1
ATOM 583 C C . THR A 1 85 ? -5.260 0.938 -13.803 1.00 91.62 85 THR A C 1
ATOM 585 O O . THR A 1 85 ? -6.401 1.029 -13.361 1.00 91.62 85 THR A O 1
ATOM 588 N N . ASP A 1 86 ? -4.377 0.061 -13.325 1.00 92.56 86 ASP A N 1
ATOM 589 C CA . ASP A 1 86 ? -4.663 -0.908 -12.267 1.00 92.56 86 ASP A CA 1
ATOM 590 C C . ASP A 1 86 ? -4.146 -0.404 -10.911 1.00 92.56 86 ASP A C 1
ATOM 592 O O . ASP A 1 86 ? -2.946 -0.404 -10.624 1.00 92.56 86 ASP A O 1
ATOM 596 N N . THR A 1 87 ? -5.073 0.025 -10.056 1.00 91.94 87 THR A N 1
ATOM 597 C CA . THR A 1 87 ? -4.775 0.545 -8.715 1.00 91.94 87 THR A CA 1
ATOM 598 C C . THR A 1 87 ? -4.197 -0.516 -7.779 1.00 91.94 87 THR A C 1
ATOM 600 O O . THR A 1 87 ? -3.404 -0.178 -6.897 1.00 91.94 87 THR A O 1
ATOM 603 N N . VAL A 1 88 ? -4.537 -1.795 -7.971 1.00 92.62 88 VAL A N 1
ATOM 604 C CA . VAL A 1 88 ? -3.993 -2.906 -7.182 1.00 92.62 88 VAL A CA 1
ATOM 605 C C . VAL A 1 88 ? -2.532 -3.129 -7.555 1.00 92.62 88 VAL A C 1
ATOM 607 O O . VAL A 1 88 ? -1.688 -3.216 -6.663 1.00 92.62 88 VAL A O 1
ATOM 610 N N . LEU A 1 89 ? -2.194 -3.144 -8.848 1.00 92.69 89 LEU A N 1
ATOM 611 C CA . LEU A 1 89 ? -0.796 -3.248 -9.288 1.00 92.69 89 LEU A CA 1
ATOM 612 C C . LEU A 1 89 ? 0.042 -2.042 -8.852 1.00 92.69 89 LEU A C 1
ATOM 614 O O . LEU A 1 89 ? 1.179 -2.221 -8.413 1.00 92.69 89 LEU A O 1
ATOM 618 N N . GLN A 1 90 ? -0.514 -0.828 -8.895 1.00 93.25 90 GLN A N 1
ATOM 619 C CA . GLN A 1 90 ? 0.157 0.360 -8.349 1.00 93.25 90 GLN A CA 1
ATOM 620 C C . GLN A 1 90 ? 0.457 0.205 -6.852 1.00 93.25 90 GLN A C 1
ATOM 622 O O . GLN A 1 90 ? 1.560 0.522 -6.404 1.00 93.25 90 GLN A O 1
ATOM 627 N N . ALA A 1 91 ? -0.502 -0.305 -6.073 1.00 93.94 91 ALA A N 1
ATOM 628 C CA . ALA A 1 91 ? -0.314 -0.530 -4.644 1.00 93.94 91 ALA A CA 1
ATOM 629 C C . ALA A 1 91 ? 0.703 -1.646 -4.351 1.00 93.94 91 ALA A C 1
ATOM 631 O O . ALA A 1 91 ? 1.486 -1.508 -3.412 1.00 93.94 91 ALA A O 1
ATOM 632 N N . ARG A 1 92 ? 0.748 -2.709 -5.171 1.00 93.62 92 ARG A N 1
ATOM 633 C CA . ARG A 1 92 ? 1.774 -3.765 -5.080 1.00 93.62 92 ARG A CA 1
ATOM 634 C C . ARG A 1 92 ? 3.175 -3.214 -5.340 1.00 93.62 92 ARG A C 1
ATOM 636 O O . ARG A 1 92 ? 4.075 -3.479 -4.553 1.00 93.62 92 ARG A O 1
ATOM 643 N N . LEU A 1 93 ? 3.357 -2.394 -6.376 1.00 93.50 93 LEU A N 1
ATOM 644 C CA . LEU A 1 93 ? 4.647 -1.743 -6.642 1.00 93.50 93 LEU A CA 1
ATOM 645 C C . LEU A 1 93 ? 5.079 -0.833 -5.487 1.00 93.50 93 LEU A C 1
ATOM 647 O O . LEU A 1 93 ? 6.231 -0.869 -5.069 1.00 93.50 93 LEU A O 1
ATOM 651 N N . ALA A 1 94 ? 4.148 -0.061 -4.923 1.00 93.50 94 ALA A N 1
ATOM 652 C CA . ALA A 1 94 ? 4.432 0.782 -3.763 1.00 93.50 94 ALA A CA 1
ATOM 653 C C . ALA A 1 94 ? 4.753 -0.018 -2.488 1.00 93.50 94 ALA A C 1
ATOM 655 O O . ALA A 1 94 ? 5.367 0.530 -1.575 1.00 93.50 94 ALA A O 1
ATOM 656 N N . LEU A 1 95 ? 4.302 -1.273 -2.393 1.00 94.56 95 LEU A N 1
ATOM 657 C CA . LEU A 1 95 ? 4.655 -2.184 -1.308 1.00 94.56 95 LEU A CA 1
ATOM 658 C C . LEU A 1 95 ? 6.074 -2.728 -1.475 1.00 94.56 95 LEU A C 1
ATOM 660 O O . LEU A 1 95 ? 6.828 -2.693 -0.511 1.00 94.56 95 LEU A O 1
ATOM 664 N N . LEU A 1 96 ? 6.441 -3.153 -2.686 1.00 92.56 96 LEU A N 1
ATOM 665 C CA . LEU A 1 96 ? 7.785 -3.651 -3.005 1.00 92.56 96 LEU A CA 1
ATOM 666 C C . LEU A 1 96 ? 8.873 -2.581 -2.817 1.00 92.56 96 LEU A C 1
ATOM 668 O O . LEU A 1 96 ? 9.991 -2.896 -2.429 1.00 92.56 96 LEU A O 1
ATOM 672 N N . ASP A 1 97 ? 8.542 -1.313 -3.068 1.00 92.38 97 ASP A N 1
ATOM 673 C CA . ASP A 1 97 ? 9.452 -0.177 -2.861 1.00 92.38 97 ASP A CA 1
ATOM 674 C C . ASP A 1 97 ? 9.536 0.274 -1.388 1.00 92.38 97 ASP A C 1
ATOM 676 O O . ASP A 1 97 ? 10.429 1.029 -0.998 1.00 92.38 97 ASP A O 1
ATOM 680 N N . ALA A 1 98 ? 8.596 -0.151 -0.536 1.00 94.50 98 ALA A N 1
ATOM 681 C CA . ALA A 1 98 ? 8.570 0.293 0.849 1.00 94.50 98 ALA A CA 1
ATOM 682 C C . ALA A 1 98 ? 9.665 -0.406 1.680 1.00 94.50 98 ALA A C 1
ATOM 684 O O . ALA A 1 98 ? 9.816 -1.623 1.601 1.00 94.50 98 ALA A O 1
ATOM 685 N N . PRO A 1 99 ? 10.400 0.329 2.536 1.00 94.94 99 PRO A N 1
ATOM 686 C CA . PRO A 1 99 ? 11.441 -0.264 3.366 1.00 94.94 99 PRO A CA 1
ATOM 687 C C . PRO A 1 99 ? 10.846 -1.255 4.366 1.00 94.94 99 PRO A C 1
ATOM 689 O O . PRO A 1 99 ? 9.870 -0.932 5.043 1.00 94.94 99 PRO A O 1
ATOM 692 N N . GLU A 1 100 ? 11.485 -2.416 4.496 1.00 93.38 100 GLU A N 1
ATOM 693 C CA . GLU A 1 100 ? 11.080 -3.472 5.425 1.00 93.38 100 GLU A CA 1
ATOM 694 C C . GLU A 1 100 ? 10.897 -2.954 6.866 1.00 93.38 100 GLU A C 1
ATOM 696 O O . GLU A 1 100 ? 11.701 -2.136 7.341 1.00 93.38 100 GLU A O 1
ATOM 701 N N . PRO A 1 101 ? 9.882 -3.446 7.602 1.00 95.62 101 PRO A N 1
ATOM 702 C CA . PRO A 1 101 ? 9.672 -3.068 8.989 1.00 95.62 101 PRO A CA 1
ATOM 703 C C . PRO A 1 101 ? 10.871 -3.426 9.866 1.00 95.62 101 PRO A C 1
ATOM 705 O O . PRO A 1 101 ? 11.495 -4.480 9.727 1.00 95.62 101 PRO A O 1
ATOM 708 N N . VAL A 1 102 ? 11.147 -2.586 10.864 1.00 94.75 102 VAL A N 1
ATOM 709 C CA . VAL A 1 102 ? 12.200 -2.870 11.848 1.00 94.75 102 VAL A CA 1
ATOM 710 C C . VAL A 1 102 ? 11.861 -4.169 12.600 1.00 94.75 102 VAL A C 1
ATOM 712 O O . VAL A 1 102 ? 10.760 -4.263 13.157 1.00 94.75 102 VAL A O 1
ATOM 715 N N . PRO A 1 103 ? 12.774 -5.157 12.683 1.00 95.31 103 PRO A N 1
ATOM 716 C CA . PRO A 1 103 ? 12.520 -6.396 13.412 1.00 95.31 103 PRO A CA 1
ATOM 717 C C . PRO A 1 103 ? 12.107 -6.143 14.866 1.00 95.31 103 PRO A C 1
ATOM 719 O O . PRO A 1 103 ? 12.734 -5.361 15.578 1.00 95.31 103 PRO A O 1
ATOM 722 N N . GLY A 1 104 ? 11.038 -6.809 15.309 1.00 93.94 104 GLY A N 1
ATOM 723 C CA . GLY A 1 104 ? 10.478 -6.635 16.654 1.00 93.94 104 GLY A CA 1
ATOM 724 C C . GLY A 1 104 ? 9.608 -5.386 16.841 1.00 93.94 104 GLY A C 1
ATOM 725 O O . GLY A 1 104 ? 9.056 -5.199 17.924 1.00 93.94 104 GLY A O 1
ATOM 726 N N . SER A 1 105 ? 9.444 -4.545 15.815 1.00 96.62 105 SER A N 1
ATOM 727 C CA . SER A 1 105 ? 8.424 -3.491 15.823 1.00 96.62 105 SER A CA 1
ATOM 728 C C . SER A 1 105 ? 7.012 -4.081 15.768 1.00 96.62 105 SER A C 1
ATOM 730 O O . SER A 1 105 ? 6.807 -5.209 15.315 1.00 96.62 105 SER A O 1
ATOM 732 N N . VAL A 1 106 ? 6.012 -3.287 16.169 1.00 96.38 106 VAL A N 1
ATOM 733 C CA . VAL A 1 106 ? 4.598 -3.656 15.991 1.00 96.38 106 VAL A CA 1
ATOM 734 C C . VAL A 1 106 ? 4.311 -3.951 14.520 1.00 96.38 106 VAL A C 1
ATOM 736 O O . VAL A 1 106 ? 3.681 -4.963 14.233 1.00 96.38 106 VAL A O 1
ATOM 739 N N . ALA A 1 107 ? 4.829 -3.124 13.603 1.00 96.12 107 ALA A N 1
ATOM 740 C CA . ALA A 1 107 ? 4.638 -3.272 12.162 1.00 96.12 107 ALA A CA 1
ATOM 741 C C . ALA A 1 107 ? 5.150 -4.615 11.619 1.00 96.12 107 ALA A C 1
ATOM 743 O O . ALA A 1 107 ? 4.446 -5.256 10.840 1.00 96.12 107 ALA A O 1
ATOM 744 N N . ALA A 1 108 ? 6.313 -5.080 12.090 1.00 95.94 108 ALA A N 1
ATOM 745 C CA . ALA A 1 108 ? 6.861 -6.390 11.732 1.00 95.94 108 ALA A CA 1
ATOM 746 C C . ALA A 1 108 ? 5.987 -7.564 12.212 1.00 95.94 108 ALA A C 1
ATOM 748 O O . ALA A 1 108 ? 6.041 -8.649 11.639 1.00 95.94 108 ALA A O 1
ATOM 749 N N . GLY A 1 109 ? 5.195 -7.362 13.270 1.00 96.00 109 GLY A N 1
ATOM 750 C CA . GLY A 1 109 ? 4.301 -8.372 13.834 1.00 96.00 109 GLY A CA 1
ATOM 751 C C . GLY A 1 109 ? 2.868 -8.345 13.294 1.00 96.00 109 GLY A C 1
ATOM 752 O O . GLY A 1 109 ? 2.089 -9.215 13.673 1.00 96.00 109 GLY A O 1
ATOM 753 N N . VAL A 1 110 ? 2.488 -7.366 12.460 1.00 97.50 110 VAL A N 1
ATOM 754 C CA . VAL A 1 110 ? 1.121 -7.289 11.915 1.00 97.50 110 VAL A CA 1
ATOM 755 C C . VAL A 1 110 ? 0.934 -8.324 10.807 1.00 97.50 110 VAL A C 1
ATOM 757 O O . VAL A 1 110 ? 1.631 -8.311 9.789 1.00 97.50 110 VAL A O 1
ATOM 760 N N . THR A 1 111 ? -0.047 -9.201 10.973 1.00 96.56 111 THR A N 1
ATOM 761 C CA . THR A 1 111 ? -0.405 -10.230 9.986 1.00 96.56 111 THR A CA 1
ATOM 762 C C . THR A 1 111 ? -1.248 -9.664 8.840 1.00 96.56 111 THR A C 1
ATOM 764 O O . THR A 1 111 ? -1.864 -8.612 8.979 1.00 96.56 111 THR A O 1
ATOM 767 N N . ASP A 1 112 ? -1.313 -10.360 7.701 1.00 93.50 112 ASP A N 1
ATOM 768 C CA . ASP A 1 112 ? -2.167 -9.933 6.575 1.00 93.50 112 ASP A CA 1
ATOM 769 C C . ASP A 1 112 ? -3.648 -9.880 6.966 1.00 93.50 112 ASP A C 1
ATOM 771 O O . ASP A 1 112 ? -4.352 -8.938 6.613 1.00 93.50 112 ASP A O 1
ATOM 775 N N . ALA A 1 113 ? -4.097 -10.838 7.783 1.00 95.00 113 ALA A N 1
ATOM 776 C CA . ALA A 1 113 ? -5.446 -10.830 8.335 1.00 95.00 113 ALA A CA 1
ATOM 777 C C . ALA A 1 113 ? -5.704 -9.567 9.171 1.00 95.00 113 ALA A C 1
ATOM 779 O O . ALA A 1 113 ? -6.740 -8.930 9.023 1.00 95.00 113 ALA A O 1
ATOM 780 N N . GLU A 1 114 ? -4.759 -9.154 10.019 1.00 97.12 114 GLU A N 1
ATOM 781 C CA . GLU A 1 114 ? -4.900 -7.916 10.792 1.00 97.12 114 GLU A CA 1
ATOM 782 C C . GLU A 1 114 ? -4.888 -6.666 9.904 1.00 97.12 114 GLU A C 1
ATOM 784 O O . GLU A 1 114 ? -5.604 -5.716 10.209 1.00 97.12 114 GLU A O 1
ATOM 789 N N . VAL A 1 115 ? -4.137 -6.659 8.796 1.00 97.06 115 VAL A N 1
ATOM 790 C CA . VAL A 1 115 ? -4.188 -5.570 7.804 1.00 97.06 115 VAL A CA 1
ATOM 791 C C . VAL A 1 115 ? -5.579 -5.474 7.178 1.00 97.06 115 VAL A C 1
ATOM 793 O O . VAL A 1 115 ? -6.144 -4.380 7.130 1.00 97.06 115 VAL A O 1
ATOM 796 N N . GLU A 1 116 ? -6.161 -6.594 6.740 1.00 94.88 116 GLU A N 1
ATOM 797 C CA . GLU A 1 116 ? -7.516 -6.632 6.172 1.00 94.88 116 GLU A CA 1
ATOM 798 C C . GLU A 1 116 ? -8.573 -6.171 7.182 1.00 94.88 116 GLU A C 1
ATOM 800 O O . GLU A 1 116 ? -9.428 -5.340 6.862 1.00 94.88 116 GLU A O 1
ATOM 805 N N . GLN A 1 117 ? -8.500 -6.685 8.413 1.00 95.81 117 GLN A N 1
ATOM 806 C CA . GLN A 1 117 ? -9.416 -6.330 9.494 1.00 95.81 117 GLN A CA 1
ATOM 807 C C . GLN A 1 117 ? -9.289 -4.852 9.863 1.00 95.81 117 GLN A C 1
ATOM 809 O O . GLN A 1 117 ? -10.301 -4.171 10.011 1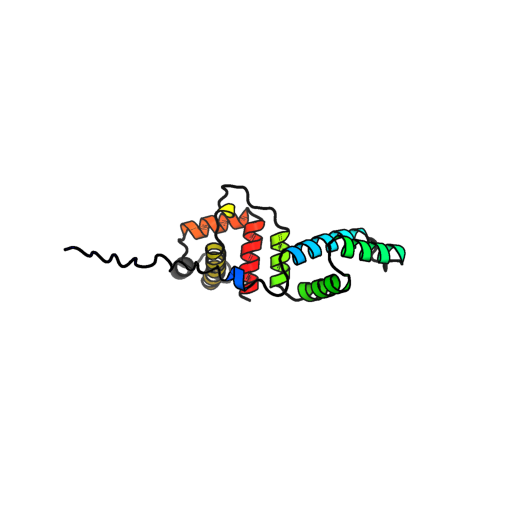.00 95.81 117 GLN A O 1
ATOM 814 N N . PHE A 1 118 ? -8.063 -4.334 9.967 1.00 97.00 118 PHE A N 1
ATOM 815 C CA . PHE A 1 118 ? -7.800 -2.931 10.271 1.00 97.00 118 PHE A CA 1
ATOM 816 C C . PHE A 1 118 ? -8.330 -2.012 9.169 1.00 97.00 118 PHE A C 1
ATOM 818 O O . PHE A 1 118 ? -9.038 -1.045 9.443 1.00 97.00 118 PHE A O 1
ATOM 825 N N . SER A 1 119 ? -8.033 -2.340 7.915 1.00 94.69 119 SER A N 1
ATOM 826 C CA . SER A 1 119 ? -8.500 -1.605 6.741 1.00 94.69 119 SER A CA 1
ATOM 827 C C . SER A 1 119 ? -10.039 -1.599 6.654 1.00 94.69 119 SER A C 1
ATOM 829 O O . SER A 1 119 ? -10.648 -0.544 6.473 1.00 94.69 119 SER A O 1
ATOM 831 N N . SER A 1 120 ? -10.697 -2.737 6.906 1.00 93.31 120 SER A N 1
ATOM 832 C CA . SER A 1 120 ? -12.164 -2.827 6.998 1.00 93.31 120 SER A CA 1
ATOM 833 C C . SER A 1 120 ? -12.733 -1.996 8.158 1.00 93.31 120 SER A C 1
ATOM 835 O O . SER A 1 120 ? -13.685 -1.229 7.979 1.00 93.31 120 SER A O 1
ATOM 837 N N . ALA A 1 121 ? -12.118 -2.083 9.343 1.00 95.44 121 ALA A N 1
ATOM 838 C CA . ALA A 1 121 ? -12.500 -1.283 10.502 1.00 95.44 121 ALA A CA 1
ATOM 839 C C . ALA A 1 121 ? -12.401 0.217 10.208 1.00 95.44 121 ALA A C 1
ATOM 841 O O . ALA A 1 121 ? -13.330 0.946 10.529 1.00 95.44 121 ALA A O 1
ATOM 842 N N . MET A 1 122 ? -11.340 0.685 9.544 1.00 93.75 122 MET A N 1
ATOM 843 C CA . MET A 1 122 ? -11.167 2.097 9.181 1.00 93.75 122 MET A CA 1
ATOM 844 C C . MET A 1 122 ? -12.313 2.625 8.307 1.00 93.75 122 MET A C 1
ATOM 846 O O . MET A 1 122 ? -12.801 3.732 8.543 1.00 93.75 122 MET A O 1
ATOM 850 N N . VAL A 1 123 ? -12.788 1.833 7.340 1.00 92.62 123 VAL A N 1
ATOM 851 C CA . VAL A 1 123 ? -13.944 2.194 6.501 1.00 92.62 123 VAL A CA 1
ATOM 852 C C . VAL A 1 123 ? -15.211 2.320 7.349 1.00 92.62 123 VAL A C 1
ATOM 854 O O . VAL A 1 123 ? -15.905 3.336 7.281 1.00 92.62 123 VAL A O 1
ATOM 857 N N . ASN A 1 124 ? -15.489 1.325 8.192 1.00 93.12 124 ASN A N 1
ATOM 858 C CA . ASN A 1 124 ? -16.702 1.292 9.011 1.00 93.12 124 ASN A CA 1
ATOM 859 C C . ASN A 1 124 ? -16.693 2.359 10.117 1.00 93.12 124 ASN A C 1
ATOM 861 O O . ASN A 1 124 ? -17.705 3.011 10.366 1.00 93.12 124 ASN A O 1
ATOM 865 N N . VAL A 1 125 ? -15.538 2.591 10.744 1.00 93.06 125 VAL A N 1
ATOM 866 C CA . VAL A 1 125 ? -15.326 3.662 11.726 1.00 93.06 125 VAL A CA 1
ATOM 867 C C . VAL A 1 125 ? -15.545 5.021 11.073 1.00 93.06 125 VAL A C 1
ATOM 869 O O . VAL A 1 125 ? -16.239 5.857 11.642 1.00 93.06 125 VAL A O 1
ATOM 872 N N . ARG A 1 126 ? -15.022 5.241 9.860 1.00 91.00 126 ARG A N 1
ATOM 873 C CA . ARG A 1 126 ? -15.246 6.489 9.119 1.00 91.00 126 ARG A CA 1
ATOM 874 C C . ARG A 1 126 ? -16.714 6.687 8.743 1.00 91.00 126 ARG A C 1
ATOM 876 O O . ARG A 1 126 ? -17.180 7.819 8.771 1.00 91.00 126 ARG A O 1
ATOM 883 N N . ALA A 1 127 ? -17.437 5.617 8.418 1.00 91.44 127 ALA A N 1
ATOM 884 C CA . ALA A 1 127 ? -18.872 5.678 8.142 1.00 91.44 127 ALA A CA 1
ATOM 885 C C . ALA A 1 127 ? -19.710 5.998 9.396 1.00 91.44 127 ALA A C 1
ATOM 887 O O . ALA A 1 127 ? -20.761 6.623 9.285 1.00 91.44 127 ALA A O 1
ATOM 888 N N . ALA A 1 128 ? -19.245 5.583 10.579 1.00 91.56 128 ALA A N 1
ATOM 889 C CA . ALA A 1 128 ? -19.878 5.883 11.864 1.00 91.56 128 ALA A CA 1
ATOM 890 C C . ALA A 1 128 ? -19.483 7.258 12.441 1.00 91.56 128 ALA A C 1
ATOM 892 O O . ALA A 1 128 ? -20.192 7.796 13.294 1.00 91.56 128 ALA A O 1
ATOM 893 N N . ALA A 1 129 ? -18.355 7.817 11.999 1.00 90.56 129 ALA A N 1
ATOM 894 C CA . ALA A 1 129 ? -17.861 9.113 12.440 1.00 90.56 129 ALA A CA 1
ATOM 895 C C . ALA A 1 129 ? -18.686 10.275 11.847 1.00 90.56 129 ALA A C 1
ATOM 897 O O . ALA A 1 129 ? -19.209 10.173 10.734 1.00 90.56 129 ALA A O 1
ATOM 898 N N . PRO A 1 130 ? -18.785 11.413 12.555 1.00 89.19 130 PRO A N 1
ATOM 899 C CA . PRO A 1 130 ? -19.442 12.600 12.026 1.00 89.19 130 PRO A CA 1
ATOM 900 C C . PRO A 1 130 ? -18.705 13.142 10.790 1.00 89.19 130 PRO A C 1
ATOM 902 O O . PRO A 1 130 ? -17.494 13.369 10.804 1.00 89.19 130 PRO A O 1
ATOM 905 N N . ALA A 1 131 ? -19.451 13.370 9.708 1.00 87.44 131 ALA A N 1
ATOM 906 C CA . ALA A 1 131 ? -18.897 13.784 8.416 1.00 87.44 131 ALA A CA 1
ATOM 907 C C . ALA A 1 131 ? -18.323 15.214 8.411 1.00 87.44 131 ALA A C 1
ATOM 909 O O . ALA A 1 131 ? -17.511 15.549 7.551 1.00 87.44 131 ALA A O 1
ATOM 910 N N . ASP A 1 132 ? -18.745 16.053 9.358 1.00 89.00 132 ASP A N 1
ATOM 911 C CA . ASP A 1 132 ? -18.307 17.442 9.521 1.00 89.00 132 ASP A CA 1
ATOM 912 C C . ASP A 1 132 ? -17.063 17.588 10.419 1.00 89.00 132 ASP A C 1
ATOM 914 O O . ASP A 1 132 ? -16.586 18.702 10.631 1.00 89.00 132 ASP A O 1
ATOM 918 N N . GLY A 1 133 ? -16.524 16.477 10.938 1.00 83.94 133 GLY A N 1
ATOM 919 C CA . GLY A 1 13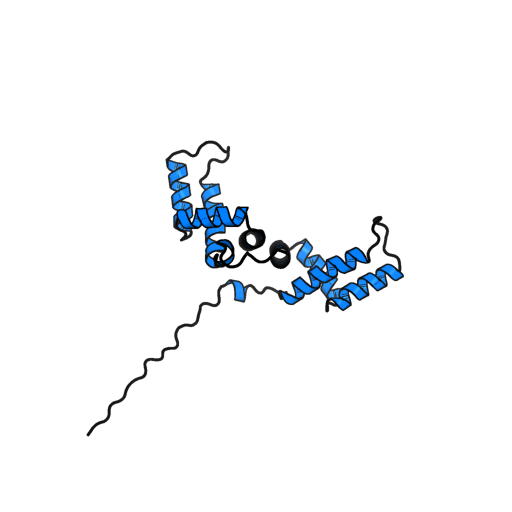3 ? -15.362 16.479 11.829 1.00 83.94 133 GLY A CA 1
ATOM 920 C C . GLY A 1 133 ? -15.654 16.994 13.241 1.00 83.94 133 GLY A C 1
ATOM 921 O O . GLY A 1 133 ? -14.717 17.277 13.988 1.00 83.94 133 GLY A O 1
ATOM 922 N N . SER A 1 134 ? -16.930 17.131 13.615 1.00 91.94 134 SER A N 1
ATOM 923 C CA . SER A 1 134 ? -17.329 17.460 14.983 1.00 91.94 134 SER A CA 1
ATOM 924 C C . SER A 1 134 ? -16.965 16.344 15.974 1.00 91.94 134 SER A C 1
ATOM 926 O O . SER A 1 134 ? -16.627 15.219 15.600 1.00 91.94 134 SER A O 1
ATOM 928 N N . THR A 1 135 ? -17.007 16.649 17.273 1.00 90.31 135 THR A N 1
ATOM 929 C CA . THR A 1 135 ? -16.832 15.624 18.310 1.00 90.31 135 THR A CA 1
ATOM 930 C C . THR A 1 135 ? -17.946 14.575 18.185 1.00 90.31 135 THR A C 1
ATOM 932 O O . THR A 1 135 ? -19.117 14.963 18.222 1.00 90.31 135 THR A O 1
ATOM 935 N N . PRO A 1 136 ? -17.625 13.268 18.091 1.00 91.12 136 PRO A N 1
ATOM 936 C CA . PRO A 1 136 ? -18.638 12.223 17.994 1.00 91.12 136 PRO A CA 1
ATOM 937 C C . PRO A 1 136 ? -19.620 12.259 19.167 1.00 91.12 136 PRO A C 1
ATOM 939 O O . PRO A 1 136 ? -19.222 12.431 20.323 1.00 91.12 136 PRO A O 1
ATOM 942 N N . THR A 1 137 ? -20.905 12.044 18.884 1.00 94.06 137 THR A N 1
ATOM 943 C CA . THR A 1 137 ? -21.898 11.816 19.945 1.00 94.06 137 THR A CA 1
ATOM 944 C C . THR A 1 137 ? -21.619 10.493 20.664 1.00 94.06 137 THR A C 1
ATOM 946 O O . THR A 1 137 ? -20.892 9.637 20.162 1.00 94.06 137 THR A O 1
ATOM 949 N N . THR A 1 138 ? -22.226 10.271 21.833 1.00 94.00 138 THR A N 1
ATOM 950 C CA . THR A 1 138 ? -22.098 8.990 22.554 1.00 94.00 138 THR A CA 1
ATOM 951 C C . THR A 1 138 ? -22.526 7.796 21.696 1.00 94.00 138 THR A C 1
ATOM 953 O O . THR A 1 138 ? -21.871 6.757 21.718 1.00 94.00 138 THR A O 1
ATOM 956 N N . GLU A 1 139 ? -23.589 7.949 20.907 1.00 93.12 139 GLU A N 1
ATOM 957 C CA . GLU A 1 139 ? -24.086 6.909 20.000 1.00 93.12 139 GLU A CA 1
ATOM 958 C C . GLU A 1 139 ? -23.107 6.645 18.851 1.00 93.12 139 GLU A C 1
ATOM 960 O O . GLU A 1 139 ? -22.829 5.490 18.536 1.00 93.12 139 GLU A O 1
ATOM 965 N N . GLN A 1 140 ? -22.523 7.697 18.269 1.00 93.38 140 GLN A N 1
ATOM 966 C CA . GLN A 1 140 ? -21.503 7.563 17.226 1.00 93.38 140 GLN A CA 1
ATOM 967 C C . GLN A 1 140 ? -20.220 6.932 17.770 1.00 93.38 140 GLN A C 1
ATOM 969 O O . GLN A 1 140 ? -19.675 6.028 17.146 1.00 93.38 140 GLN A O 1
ATOM 974 N N . ALA A 1 141 ? -19.770 7.332 18.960 1.00 91.06 141 ALA A N 1
ATOM 975 C CA . ALA A 1 141 ? -18.622 6.716 19.619 1.00 91.06 141 ALA A CA 1
ATOM 976 C C . ALA A 1 141 ? -18.858 5.217 19.883 1.00 91.06 141 ALA A C 1
ATOM 978 O O . ALA A 1 141 ? -17.971 4.398 19.638 1.00 91.06 141 ALA A O 1
ATOM 979 N N . ALA A 1 142 ? -20.069 4.840 20.313 1.00 92.75 142 ALA A N 1
ATOM 980 C CA . ALA A 1 142 ? -20.455 3.440 20.474 1.00 92.75 142 ALA A CA 1
ATOM 981 C C . ALA A 1 142 ? -20.478 2.689 19.130 1.00 92.75 142 ALA A C 1
ATOM 983 O O . ALA A 1 142 ? -19.992 1.562 19.051 1.00 92.75 142 ALA A O 1
ATOM 984 N N . ALA A 1 143 ? -20.979 3.319 18.063 1.00 93.06 143 ALA A N 1
ATOM 985 C CA . ALA A 1 143 ? -20.985 2.746 16.720 1.00 93.06 143 ALA A CA 1
ATOM 986 C C . ALA A 1 143 ? -19.565 2.553 16.159 1.00 93.06 143 ALA A C 1
ATOM 988 O O . ALA A 1 143 ? -19.272 1.505 15.590 1.00 93.06 143 ALA A O 1
ATOM 989 N N . MET A 1 144 ? -18.658 3.510 16.375 1.00 92.62 144 MET A N 1
ATOM 990 C CA . MET A 1 144 ? -17.245 3.391 16.000 1.00 92.62 144 MET A CA 1
ATOM 991 C C . MET A 1 144 ? -16.559 2.242 16.756 1.00 92.62 144 MET A C 1
ATOM 993 O O . MET A 1 144 ? -15.859 1.438 16.147 1.00 92.62 144 MET A O 1
ATOM 997 N N . ALA A 1 145 ? -16.796 2.101 18.065 1.00 91.31 145 ALA A N 1
ATOM 998 C CA . ALA A 1 145 ? -16.250 0.987 18.848 1.00 91.31 145 ALA A CA 1
ATOM 999 C C . ALA A 1 145 ? -16.808 -0.379 18.398 1.00 91.31 145 ALA A C 1
ATOM 1001 O O . ALA A 1 145 ? -16.070 -1.367 18.309 1.00 91.31 145 ALA A O 1
ATOM 1002 N N . ALA A 1 146 ? -18.102 -0.435 18.066 1.00 92.62 146 ALA A N 1
ATOM 1003 C CA . ALA A 1 146 ? -18.734 -1.626 17.510 1.00 92.62 146 ALA A CA 1
ATOM 1004 C C . ALA A 1 146 ? -18.171 -1.977 16.124 1.00 92.62 146 ALA A C 1
ATOM 1006 O O . ALA A 1 146 ? -17.957 -3.152 15.844 1.00 92.62 146 ALA A O 1
ATOM 1007 N N . ALA A 1 147 ? -17.875 -0.977 15.288 1.00 94.38 147 ALA A N 1
ATOM 1008 C CA . ALA A 1 147 ? -17.257 -1.166 13.978 1.00 94.38 147 ALA A CA 1
ATOM 1009 C C . ALA A 1 147 ? -15.860 -1.798 14.074 1.00 94.38 147 ALA A C 1
ATOM 1011 O O . ALA A 1 147 ? -15.558 -2.711 13.307 1.00 94.38 147 ALA A O 1
ATOM 1012 N N . VAL A 1 148 ? -15.039 -1.367 15.040 1.00 94.62 148 VAL A N 1
ATOM 1013 C CA . VAL A 1 148 ? -13.740 -2.005 15.323 1.00 94.62 148 VAL A CA 1
ATOM 1014 C C . VAL A 1 148 ? -13.938 -3.447 15.788 1.00 94.62 148 VAL A C 1
ATOM 1016 O O . VAL A 1 148 ? -13.332 -4.363 15.247 1.00 94.62 148 VAL A O 1
ATOM 1019 N N . SER A 1 149 ? -14.848 -3.679 16.736 1.00 93.12 149 SER A N 1
ATOM 1020 C CA . SER A 1 149 ? -15.103 -5.033 17.251 1.00 93.12 149 SER A CA 1
ATOM 1021 C C . SER A 1 149 ? -15.628 -5.982 16.164 1.00 93.12 149 SER A C 1
ATOM 1023 O O . SER A 1 149 ? -15.264 -7.156 16.126 1.00 93.12 149 SER A O 1
ATOM 1025 N N . ALA A 1 150 ? -16.459 -5.476 15.248 1.00 93.50 150 ALA A N 1
ATOM 1026 C CA . ALA A 1 150 ? -17.009 -6.236 14.128 1.00 93.50 150 ALA A CA 1
ATOM 1027 C C . ALA A 1 150 ? -15.944 -6.661 13.107 1.00 93.50 150 ALA A C 1
ATOM 1029 O O . ALA A 1 150 ? -16.157 -7.636 12.388 1.00 93.50 150 ALA A O 1
ATOM 1030 N N . SER A 1 151 ? -14.796 -5.977 13.054 1.00 92.88 151 SER A N 1
ATOM 1031 C CA . SER A 1 151 ? -13.674 -6.404 12.218 1.00 92.88 151 SER A CA 1
ATOM 1032 C C . SER A 1 151 ? -12.892 -7.572 12.822 1.00 92.88 151 SER A C 1
ATOM 1034 O O . SER A 1 151 ? -11.998 -8.089 12.167 1.00 92.88 151 SER A O 1
ATOM 1036 N N . GLY A 1 152 ? -13.187 -7.984 14.059 1.00 93.88 152 GLY A N 1
ATOM 1037 C CA . GLY A 1 152 ? -12.437 -9.020 14.773 1.00 93.88 152 GLY A CA 1
ATOM 1038 C C . GLY A 1 152 ? -11.190 -8.507 15.499 1.00 93.88 152 GLY A C 1
ATOM 1039 O O . GLY A 1 152 ? -10.515 -9.296 16.159 1.00 93.88 152 GLY A O 1
ATOM 1040 N N . LEU A 1 153 ? -10.908 -7.201 15.438 1.00 95.94 153 LEU A N 1
ATOM 1041 C CA . LEU A 1 153 ? -9.853 -6.570 16.228 1.00 95.94 153 LEU A CA 1
ATOM 1042 C C . LEU A 1 153 ? -10.395 -6.124 17.587 1.00 95.94 153 LEU A C 1
ATOM 1044 O O . LEU A 1 153 ? -11.521 -5.638 17.705 1.00 95.94 153 LEU A O 1
ATOM 1048 N N . SER A 1 154 ? -9.561 -6.225 18.623 1.00 94.69 154 SER A N 1
ATOM 1049 C CA . SER A 1 154 ? -9.800 -5.464 19.849 1.00 94.69 154 SER A CA 1
ATOM 1050 C C . SER A 1 154 ? -9.502 -3.981 19.607 1.00 94.69 154 SER A C 1
ATOM 1052 O O . SER A 1 154 ? -8.685 -3.632 18.752 1.00 94.69 154 SER A O 1
ATOM 1054 N N . THR A 1 155 ? -10.119 -3.097 20.392 1.00 92.50 155 THR A N 1
ATOM 1055 C CA . THR A 1 155 ? -9.837 -1.653 20.335 1.00 92.50 155 THR A CA 1
ATOM 1056 C C . THR A 1 155 ? -8.360 -1.349 20.583 1.00 92.50 155 THR A C 1
ATOM 1058 O O . THR A 1 155 ? -7.775 -0.537 19.871 1.00 92.50 155 THR A O 1
ATOM 1061 N N . ASP A 1 156 ? -7.739 -2.036 21.546 1.00 95.38 156 ASP A N 1
ATOM 1062 C CA . ASP A 1 156 ? -6.314 -1.870 21.842 1.00 95.38 156 ASP A CA 1
ATOM 1063 C C . ASP A 1 156 ? -5.461 -2.250 20.630 1.00 95.38 156 ASP A C 1
ATOM 1065 O O . ASP A 1 156 ? -4.609 -1.470 20.203 1.00 95.38 156 ASP A O 1
ATOM 1069 N N . ARG A 1 157 ? -5.758 -3.393 19.996 1.00 97.31 157 ARG A N 1
ATOM 1070 C CA 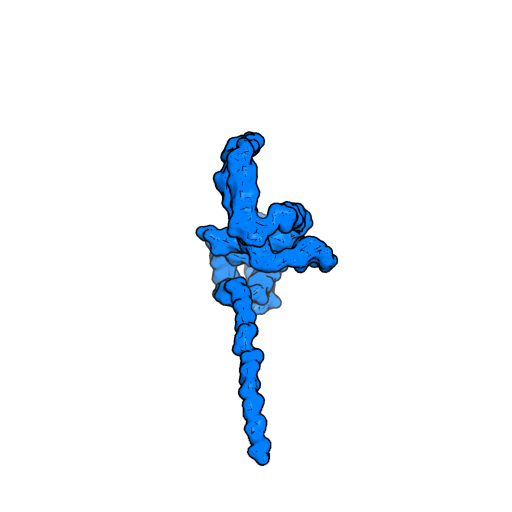. ARG A 1 157 ? -5.006 -3.852 18.826 1.00 97.31 157 ARG A CA 1
ATOM 1071 C C . ARG A 1 157 ? -5.205 -2.942 17.618 1.00 97.31 157 ARG A C 1
ATOM 1073 O O . ARG A 1 157 ? -4.249 -2.645 16.907 1.00 97.31 157 ARG A O 1
ATOM 1080 N N . PHE A 1 158 ? -6.423 -2.455 17.405 1.00 97.00 158 PHE A N 1
ATOM 1081 C CA . PHE A 1 158 ? -6.707 -1.463 16.375 1.00 97.00 158 PHE A CA 1
ATOM 1082 C C . PHE A 1 158 ? -5.885 -0.182 16.582 1.00 97.00 158 PHE A C 1
ATOM 1084 O O . PHE A 1 158 ? -5.278 0.312 15.635 1.00 97.00 158 PHE A O 1
ATOM 1091 N N . ASN A 1 159 ? -5.800 0.328 17.815 1.00 95.88 159 ASN A N 1
ATOM 1092 C CA . ASN A 1 159 ? -5.030 1.534 18.134 1.00 95.88 159 ASN A CA 1
ATOM 1093 C C . ASN A 1 159 ? -3.512 1.329 17.987 1.00 95.88 159 ASN A C 1
ATOM 1095 O O . ASN A 1 159 ? -2.808 2.224 17.506 1.00 95.88 159 ASN A O 1
ATOM 1099 N N . GLU A 1 160 ? -3.001 0.155 18.368 1.00 97.75 160 GLU A N 1
ATOM 1100 C CA . GLU A 1 160 ? -1.606 -0.234 18.131 1.00 97.75 160 GLU A CA 1
ATOM 1101 C C . GLU A 1 160 ? -1.276 -0.233 16.638 1.00 97.75 160 GLU A C 1
ATOM 1103 O O . GLU A 1 160 ? -0.292 0.383 16.223 1.00 97.75 160 GLU A O 1
ATOM 1108 N N . ILE A 1 161 ? -2.119 -0.878 15.823 1.00 97.81 161 ILE A N 1
ATOM 1109 C CA . ILE A 1 161 ? -1.941 -0.923 14.370 1.00 97.81 161 ILE A CA 1
ATOM 1110 C C . ILE A 1 161 ? -2.063 0.485 13.785 1.00 97.81 161 ILE A C 1
ATOM 1112 O O . ILE A 1 161 ? -1.208 0.867 12.996 1.00 97.81 161 ILE A O 1
ATOM 1116 N N . ALA A 1 162 ? -3.034 1.302 14.207 1.00 96.94 162 ALA A N 1
ATOM 1117 C CA . ALA A 1 162 ? -3.167 2.688 13.747 1.00 96.94 162 ALA A CA 1
ATOM 1118 C C . ALA A 1 162 ? -1.897 3.509 14.014 1.00 96.94 162 ALA A C 1
ATOM 1120 O O . ALA A 1 162 ? -1.429 4.256 13.149 1.00 96.94 162 ALA A O 1
ATOM 1121 N N . THR A 1 163 ? -1.302 3.333 15.195 1.00 97.88 163 THR A N 1
ATOM 1122 C CA . THR A 1 163 ? -0.047 3.993 15.558 1.00 97.88 163 THR A CA 1
ATOM 1123 C C . THR A 1 163 ? 1.107 3.485 14.696 1.00 97.88 163 THR A C 1
ATOM 1125 O O . THR A 1 163 ? 1.837 4.295 14.124 1.00 97.88 163 THR A O 1
ATOM 1128 N N . ALA A 1 164 ? 1.235 2.166 14.528 1.00 97.62 164 ALA A N 1
ATOM 1129 C CA . ALA A 1 164 ? 2.269 1.556 13.696 1.00 97.62 164 ALA A CA 1
ATOM 1130 C C . ALA A 1 164 ? 2.148 1.982 12.224 1.00 97.62 164 ALA A C 1
ATOM 1132 O O . ALA A 1 164 ? 3.147 2.336 11.606 1.00 97.62 164 ALA A O 1
ATOM 1133 N N . VAL A 1 165 ? 0.928 2.044 11.682 1.00 97.81 165 VAL A N 1
ATOM 1134 C CA . VAL A 1 165 ? 0.633 2.564 10.340 1.00 97.81 165 VAL A CA 1
ATOM 1135 C C . VAL A 1 165 ? 1.138 4.002 10.220 1.00 97.81 165 VAL A C 1
ATOM 1137 O O . VAL A 1 165 ? 1.775 4.345 9.237 1.00 97.81 165 VAL A O 1
ATOM 1140 N N . SER A 1 166 ? 0.942 4.871 11.213 1.00 96.44 166 SER A N 1
ATOM 1141 C CA . SER A 1 166 ? 1.451 6.250 11.111 1.00 96.44 166 SER A CA 1
ATOM 1142 C C . SER A 1 166 ? 2.988 6.355 11.054 1.00 96.44 166 SER A C 1
ATOM 1144 O O . SER A 1 166 ? 3.512 7.351 10.555 1.00 96.44 166 SER A O 1
ATOM 1146 N N . GLN A 1 167 ? 3.706 5.331 11.527 1.00 96.44 167 GLN A N 1
ATOM 1147 C CA . GLN A 1 167 ? 5.162 5.336 11.715 1.00 96.44 167 GLN A CA 1
ATOM 1148 C C . GLN A 1 167 ? 5.922 4.486 10.687 1.00 96.44 167 GLN A C 1
ATOM 1150 O O . GLN A 1 167 ? 7.093 4.754 10.429 1.00 96.44 167 GLN A O 1
ATOM 1155 N N . ASP A 1 168 ? 5.273 3.490 10.085 1.00 98.12 168 ASP A N 1
ATOM 1156 C CA . ASP A 1 168 ? 5.910 2.494 9.226 1.00 98.12 168 ASP A CA 1
ATOM 1157 C C . ASP A 1 168 ? 5.423 2.615 7.771 1.00 98.12 168 ASP A C 1
ATOM 1159 O O . ASP A 1 168 ? 4.227 2.690 7.473 1.00 98.12 168 ASP A O 1
ATOM 1163 N N . ALA A 1 169 ? 6.361 2.717 6.828 1.00 97.44 169 ALA A N 1
ATOM 1164 C CA . ALA A 1 169 ? 6.037 2.881 5.411 1.00 97.44 169 ALA A CA 1
ATOM 1165 C C . ALA A 1 169 ? 5.504 1.590 4.775 1.00 97.44 169 ALA A C 1
ATOM 1167 O O . ALA A 1 169 ? 4.562 1.654 3.981 1.00 97.44 169 ALA A O 1
ATOM 1168 N N . HIS A 1 170 ? 6.052 0.439 5.156 1.00 97.44 170 HIS A N 1
ATOM 1169 C CA . HIS A 1 170 ? 5.662 -0.854 4.612 1.00 97.44 170 HIS A CA 1
ATOM 1170 C C . HIS A 1 170 ? 4.270 -1.265 5.093 1.00 97.44 170 HIS A C 1
ATOM 1172 O O . HIS A 1 170 ? 3.411 -1.607 4.281 1.00 97.44 170 HIS A O 1
ATOM 1178 N N . LEU A 1 171 ? 3.963 -1.099 6.381 1.00 97.88 171 LEU A N 1
ATOM 1179 C CA . LEU A 1 171 ? 2.619 -1.338 6.901 1.00 97.88 171 LEU A CA 1
ATOM 1180 C C . LEU A 1 171 ? 1.577 -0.408 6.254 1.00 97.88 171 LEU A C 1
ATOM 1182 O O . LEU A 1 171 ? 0.487 -0.863 5.908 1.00 97.88 171 LEU A O 1
ATOM 1186 N N . ARG A 1 172 ? 1.908 0.869 6.001 1.00 97.44 172 ARG A N 1
ATOM 1187 C CA . ARG A 1 172 ? 1.033 1.759 5.208 1.00 97.44 172 ARG A CA 1
ATOM 1188 C C . ARG A 1 172 ? 0.803 1.244 3.798 1.00 97.44 172 ARG A C 1
ATOM 1190 O O . ARG A 1 172 ? -0.314 1.343 3.296 1.00 97.44 172 ARG A O 1
ATOM 1197 N N . ALA A 1 173 ? 1.841 0.745 3.135 1.00 97.00 173 ALA A N 1
ATOM 1198 C CA . ALA A 1 173 ? 1.707 0.183 1.799 1.00 97.00 173 ALA A CA 1
ATOM 1199 C C . ALA A 1 173 ? 0.811 -1.066 1.799 1.00 97.00 173 ALA A C 1
ATOM 1201 O O . ALA A 1 173 ? -0.081 -1.151 0.959 1.00 97.00 173 ALA A O 1
ATOM 1202 N N . ARG A 1 174 ? 0.938 -1.947 2.801 1.00 97.19 174 ARG A N 1
ATOM 1203 C CA . ARG A 1 174 ? 0.054 -3.114 2.979 1.00 97.19 174 ARG A CA 1
ATOM 1204 C C . ARG A 1 174 ? -1.408 -2.715 3.173 1.00 97.19 174 ARG A C 1
ATOM 1206 O O . ARG A 1 174 ? -2.278 -3.277 2.516 1.00 97.19 174 ARG A O 1
ATOM 1213 N N . VAL A 1 175 ? -1.688 -1.712 4.012 1.00 96.62 175 VAL A N 1
ATOM 1214 C CA . VAL A 1 175 ? -3.059 -1.198 4.204 1.00 96.62 175 VAL A CA 1
ATOM 1215 C C . VAL A 1 175 ? -3.625 -0.626 2.902 1.00 96.62 175 VAL A C 1
ATOM 1217 O O . VAL A 1 175 ? -4.744 -0.964 2.532 1.00 96.62 175 VAL A O 1
ATOM 1220 N N . ARG A 1 176 ? -2.842 0.171 2.160 1.00 95.38 176 ARG A N 1
ATOM 1221 C CA . ARG A 1 176 ? -3.265 0.704 0.851 1.00 95.38 176 ARG A CA 1
ATOM 1222 C C . ARG A 1 176 ? -3.541 -0.397 -0.170 1.00 95.38 176 ARG A C 1
ATOM 1224 O O . ARG A 1 176 ? -4.478 -0.264 -0.948 1.00 95.38 176 ARG A O 1
ATOM 1231 N N . LEU A 1 177 ? -2.745 -1.466 -0.172 1.00 94.75 177 LEU A N 1
ATOM 1232 C CA . LEU A 1 177 ? -2.981 -2.624 -1.031 1.00 94.75 177 LEU A CA 1
ATOM 1233 C C . LEU A 1 177 ? -4.298 -3.321 -0.672 1.00 94.75 177 LEU A C 1
ATOM 1235 O O . LEU A 1 177 ? -5.102 -3.577 -1.563 1.00 94.75 177 LEU A O 1
ATOM 1239 N N . ALA A 1 178 ? -4.554 -3.551 0.618 1.00 93.81 178 ALA A N 1
ATOM 1240 C CA . ALA A 1 178 ? -5.817 -4.123 1.078 1.00 93.81 178 ALA A CA 1
ATOM 1241 C C . ALA A 1 178 ? -7.028 -3.232 0.736 1.00 93.81 178 ALA A C 1
ATOM 1243 O O . ALA A 1 178 ? -8.090 -3.739 0.377 1.00 93.81 178 ALA A O 1
ATOM 1244 N N . ASP A 1 179 ? -6.877 -1.905 0.805 1.00 92.44 179 ASP A N 1
ATOM 1245 C CA . ASP A 1 179 ? -7.906 -0.956 0.367 1.00 92.44 179 ASP A CA 1
ATOM 1246 C C . ASP A 1 179 ? -8.147 -1.034 -1.148 1.00 92.44 179 ASP A C 1
ATOM 1248 O O . ASP A 1 179 ? -9.297 -1.106 -1.579 1.00 92.44 179 ASP A O 1
ATOM 1252 N N . ALA A 1 180 ? -7.078 -1.058 -1.953 1.00 91.75 180 ALA A N 1
ATOM 1253 C CA . ALA A 1 180 ? -7.166 -1.142 -3.410 1.00 91.75 180 ALA A CA 1
ATOM 1254 C C . ALA A 1 180 ? -7.841 -2.439 -3.877 1.00 91.75 180 ALA A C 1
ATOM 1256 O O . ALA A 1 180 ? -8.596 -2.416 -4.839 1.00 91.75 180 ALA A O 1
ATOM 1257 N N . GLN A 1 181 ? -7.609 -3.552 -3.178 1.00 89.94 181 GLN A N 1
ATOM 1258 C CA . GLN A 1 181 ? -8.230 -4.847 -3.476 1.00 89.94 181 GLN A CA 1
ATOM 1259 C C . GLN A 1 181 ? -9.728 -4.909 -3.138 1.00 89.94 181 GLN A C 1
ATOM 1261 O O . GLN A 1 181 ? -10.415 -5.822 -3.591 1.00 89.94 181 GLN A O 1
ATOM 1266 N N . ARG A 1 182 ? -10.233 -3.978 -2.319 1.00 85.38 182 ARG A N 1
ATOM 1267 C CA . ARG A 1 182 ? -11.647 -3.916 -1.916 1.00 85.38 182 ARG A CA 1
ATOM 1268 C C . ARG A 1 182 ? -12.490 -2.998 -2.811 1.00 85.38 182 ARG A C 1
ATOM 1270 O O . ARG A 1 182 ? -13.713 -3.135 -2.798 1.00 85.38 182 ARG A O 1
ATOM 1277 N N . GLY A 1 183 ? -11.856 -2.035 -3.486 1.00 69.94 183 GLY A N 1
ATOM 1278 C CA . GLY A 1 183 ? -12.506 -1.084 -4.401 1.00 69.94 183 GLY A CA 1
ATOM 1279 C C . GLY A 1 183 ? -12.972 -1.737 -5.692 1.00 69.94 183 GLY A C 1
ATOM 1280 O O . GLY A 1 183 ? -14.009 -1.270 -6.211 1.00 69.94 183 GLY A O 1
#

Sequence (183 aa):
MRLTLIAAVSAAAVLAAAPAFAAIQTTYTDAQLEAFASAMVDVRAAAPTDGSAPNAEQQAAMASAVEASGLTPDEFNALATTVSTDTVLQARLALLDAPEPVPGSVAAGVTDAEVEQFSSAMVNVRAAAPADGSTPTTEQAAAMAAAVSASGLSTDRFNEIATAVSQDAHLRARVRLADAQRG

Secondary structure (DSSP, 8-state):
-------------------HHHHT--SS-HHHHHHHHHHHHHHHHHS-TTSPPP-HHHHHHHHHHHHHTT--HHHHHHHHHHHHH-HHHHHHHHHHTSPPPPTTSTGGG--HHHHHHHHHHHHHHHHHS-TT-PPPPHHHHHHHHHHHHHTT--HHHHHHHHHHHHH-HHHHHHHHHHHHTT-